Protein AF-A0A6G3S3R6-F1 (afdb_monomer_lite)

pLDDT: mean 86.14, std 15.9, range [40.59, 98.31]

Structure (mmCIF, N/CA/C/O backbone):
data_AF-A0A6G3S3R6-F1
#
_entry.id   AF-A0A6G3S3R6-F1
#
loop_
_atom_site.group_PDB
_atom_site.id
_atom_site.type_symbol
_atom_site.label_atom_id
_atom_site.label_alt_id
_atom_site.label_comp_id
_atom_site.label_asym_id
_atom_site.label_entity_id
_atom_site.label_seq_id
_atom_site.pdbx_PDB_ins_code
_atom_site.Cartn_x
_atom_site.Cartn_y
_atom_site.Cartn_z
_atom_site.occupancy
_atom_site.B_iso_or_equiv
_atom_site.auth_seq_id
_atom_site.auth_comp_id
_atom_site.auth_asym_id
_atom_site.auth_atom_id
_atom_site.pdbx_PDB_model_num
ATOM 1 N N . ALA A 1 1 ? 3.007 -18.618 12.772 1.00 63.03 1 ALA A N 1
ATOM 2 C CA . ALA A 1 1 ? 2.165 -18.683 11.562 1.00 63.03 1 ALA A CA 1
ATOM 3 C C . ALA A 1 1 ? 1.789 -17.262 11.176 1.00 63.03 1 ALA A C 1
ATOM 5 O O . ALA A 1 1 ? 1.554 -16.465 12.079 1.00 63.03 1 ALA A O 1
ATOM 6 N N . VAL A 1 2 ? 1.803 -16.934 9.884 1.00 76.12 2 VAL A N 1
ATOM 7 C CA . VAL A 1 2 ? 1.359 -15.617 9.402 1.00 76.12 2 VAL A CA 1
ATOM 8 C C . VAL A 1 2 ? -0.157 -15.531 9.585 1.00 76.12 2 VAL A C 1
ATOM 10 O O . VAL A 1 2 ? -0.853 -16.511 9.320 1.00 76.12 2 VAL A O 1
ATOM 13 N N . ALA A 1 3 ? -0.6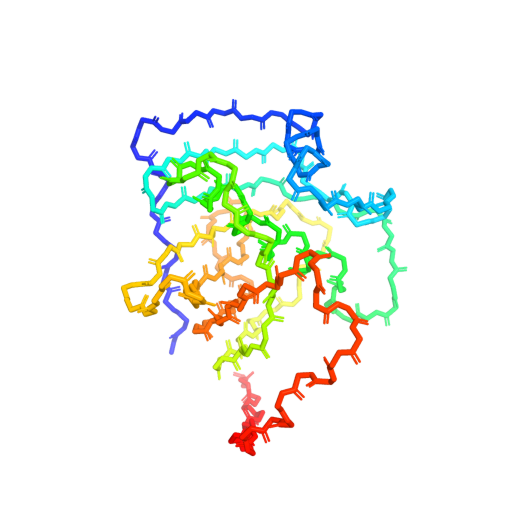59 -14.409 10.102 1.00 79.31 3 ALA A N 1
ATOM 14 C CA . ALA A 1 3 ? -2.097 -14.212 10.243 1.00 79.31 3 ALA A CA 1
ATOM 15 C C . ALA A 1 3 ? -2.775 -14.208 8.862 1.00 79.31 3 ALA A C 1
ATOM 17 O O . ALA A 1 3 ? -2.185 -13.768 7.875 1.00 79.31 3 ALA A O 1
ATOM 18 N N . ALA A 1 4 ? -4.014 -14.696 8.794 1.00 81.69 4 ALA A N 1
ATOM 19 C CA . ALA A 1 4 ? -4.802 -14.601 7.573 1.00 81.69 4 ALA A CA 1
ATOM 20 C C . ALA A 1 4 ? -5.154 -13.128 7.285 1.00 81.69 4 ALA A C 1
ATOM 22 O O . ALA A 1 4 ? -5.441 -12.379 8.228 1.00 81.69 4 ALA A O 1
ATOM 23 N N . PRO A 1 5 ? -5.171 -12.707 6.010 1.00 81.06 5 PRO A N 1
ATOM 24 C CA . PRO A 1 5 ? -5.621 -11.374 5.641 1.00 81.06 5 PRO A CA 1
ATOM 25 C C . PRO A 1 5 ? -7.102 -11.224 6.017 1.00 81.06 5 PRO A C 1
ATOM 27 O O . PRO A 1 5 ? -7.878 -12.176 5.871 1.00 81.06 5 PRO A O 1
ATOM 30 N N . PRO A 1 6 ? -7.549 -10.046 6.474 1.00 78.50 6 PRO A N 1
ATOM 31 C CA . PRO A 1 6 ? -8.972 -9.831 6.668 1.00 78.50 6 PRO A CA 1
ATOM 32 C C . PRO A 1 6 ? -9.706 -9.836 5.325 1.00 78.50 6 PRO A C 1
ATOM 34 O O . PRO A 1 6 ? -9.152 -9.494 4.272 1.00 78.50 6 PRO A O 1
ATOM 37 N N . ALA A 1 7 ? -10.989 -10.194 5.386 1.00 76.38 7 ALA A N 1
ATOM 38 C CA . ALA A 1 7 ? -11.885 -10.127 4.242 1.00 76.38 7 ALA A CA 1
ATOM 39 C C . ALA A 1 7 ? -11.933 -8.709 3.646 1.00 76.38 7 ALA A C 1
ATOM 41 O O . ALA A 1 7 ? -11.658 -7.715 4.323 1.00 76.38 7 ALA A O 1
ATOM 42 N N . ALA A 1 8 ? -12.312 -8.620 2.368 1.00 68.88 8 ALA A N 1
ATOM 43 C CA . ALA A 1 8 ? -12.529 -7.333 1.717 1.00 68.88 8 ALA A CA 1
ATOM 44 C C . ALA A 1 8 ? -13.548 -6.488 2.517 1.00 68.88 8 ALA A C 1
ATOM 46 O O . ALA A 1 8 ? -14.533 -7.039 3.021 1.00 68.88 8 ALA A O 1
ATOM 47 N N . PRO A 1 9 ? -13.333 -5.167 2.649 1.00 71.19 9 PRO A N 1
ATOM 48 C CA . PRO A 1 9 ? -14.187 -4.336 3.485 1.00 71.19 9 PRO A CA 1
ATOM 49 C C . PRO A 1 9 ? -15.623 -4.278 2.944 1.00 71.19 9 PRO A C 1
ATOM 51 O O . PRO A 1 9 ? -15.853 -4.081 1.749 1.00 71.19 9 PRO A O 1
ATOM 54 N N . ALA A 1 10 ? -16.610 -4.416 3.832 1.00 74.56 10 ALA A N 1
ATOM 55 C CA . ALA A 1 10 ? -18.014 -4.252 3.467 1.00 74.56 10 ALA A CA 1
ATOM 56 C C . ALA A 1 10 ? -18.284 -2.802 3.021 1.00 74.56 10 ALA A C 1
ATOM 58 O O . ALA A 1 10 ? -17.862 -1.854 3.680 1.00 74.56 10 ALA A O 1
ATOM 59 N N . GLY A 1 11 ? -18.986 -2.624 1.897 1.00 78.19 11 GLY A N 1
ATOM 60 C CA . GLY A 1 11 ? -19.297 -1.294 1.354 1.00 78.19 11 GLY A CA 1
ATOM 61 C C . GLY A 1 11 ? -18.106 -0.560 0.725 1.00 78.19 11 GLY A C 1
ATOM 62 O O . GLY A 1 11 ? -18.170 0.657 0.554 1.00 78.19 11 GLY A O 1
ATOM 63 N N . ALA A 1 12 ? -17.026 -1.272 0.387 1.00 86.75 12 ALA A N 1
ATOM 64 C CA . ALA A 1 12 ? -15.844 -0.677 -0.221 1.00 86.75 12 ALA A CA 1
ATOM 65 C C . ALA A 1 12 ? -16.145 0.017 -1.560 1.00 86.75 12 ALA A C 1
ATOM 67 O O . ALA A 1 12 ? -16.859 -0.509 -2.417 1.00 86.75 12 ALA A O 1
ATOM 68 N N . ARG A 1 13 ? -15.538 1.187 -1.767 1.00 91.94 13 ARG A N 1
ATOM 69 C CA . ARG A 1 13 ? -15.551 1.897 -3.047 1.00 91.94 13 ARG A CA 1
ATOM 70 C C . ARG A 1 13 ? -14.349 1.479 -3.877 1.00 91.94 13 ARG A C 1
ATOM 72 O O . ARG A 1 13 ? -13.209 1.565 -3.422 1.00 91.94 13 ARG A O 1
ATOM 79 N N . ARG A 1 14 ? -14.602 1.052 -5.114 1.00 95.44 14 ARG A N 1
ATOM 80 C CA . ARG A 1 14 ? -13.548 0.726 -6.074 1.00 95.44 14 ARG A CA 1
ATOM 81 C C . ARG A 1 14 ? -13.004 2.003 -6.712 1.00 95.44 14 ARG A C 1
ATOM 83 O O . ARG A 1 14 ? -13.770 2.799 -7.241 1.00 95.44 14 ARG A O 1
ATOM 90 N N . GLN A 1 15 ? -11.686 2.153 -6.674 1.00 96.75 15 GLN A N 1
ATOM 91 C CA . GLN A 1 15 ? -10.922 3.207 -7.329 1.00 96.75 15 GLN A CA 1
ATOM 92 C C . GLN A 1 15 ? -9.958 2.577 -8.335 1.00 96.75 15 GLN A C 1
ATOM 94 O O . GLN A 1 15 ? -9.252 1.611 -8.029 1.00 96.75 15 GLN A O 1
ATOM 99 N N . HIS A 1 16 ? -9.906 3.117 -9.544 1.00 98.06 16 HIS A N 1
ATOM 100 C CA . HIS A 1 16 ? -8.977 2.677 -10.578 1.00 98.06 16 HIS A CA 1
ATOM 101 C C . HIS A 1 16 ? -7.625 3.383 -10.451 1.00 98.06 16 HIS A C 1
ATOM 103 O O . HIS A 1 16 ? -7.521 4.472 -9.891 1.00 98.06 16 HIS A O 1
ATOM 109 N N . ARG A 1 17 ? -6.577 2.788 -11.036 1.00 98.00 17 ARG A N 1
ATOM 110 C CA . ARG A 1 17 ? -5.195 3.306 -11.074 1.00 98.00 17 ARG A CA 1
ATOM 111 C C . ARG A 1 17 ? -5.091 4.831 -11.169 1.00 98.00 17 ARG A C 1
ATOM 113 O O . ARG A 1 17 ? -4.367 5.446 -10.394 1.00 98.00 17 ARG A O 1
ATOM 120 N N . ARG A 1 18 ? -5.783 5.442 -12.135 1.00 97.75 18 ARG A N 1
ATOM 121 C CA . ARG A 1 18 ? -5.723 6.895 -12.348 1.00 97.75 18 ARG A CA 1
ATOM 122 C C . ARG A 1 18 ? -6.222 7.666 -11.124 1.00 97.75 18 ARG A C 1
ATOM 124 O O . ARG A 1 18 ? -5.546 8.584 -10.685 1.00 97.75 18 ARG A O 1
ATOM 131 N N . GLU A 1 19 ? -7.359 7.269 -10.567 1.00 97.56 19 GLU A N 1
ATOM 132 C CA . GLU A 1 19 ? -7.987 7.918 -9.411 1.00 97.56 19 GLU A CA 1
ATOM 133 C C . GLU A 1 19 ? -7.124 7.780 -8.154 1.00 97.56 19 GLU A C 1
ATOM 135 O O . GLU A 1 19 ? -6.950 8.753 -7.417 1.00 97.56 19 GLU A O 1
ATOM 140 N N . VAL A 1 20 ? -6.519 6.602 -7.963 1.00 98.00 20 VAL A N 1
ATOM 141 C CA . VAL A 1 20 ? -5.569 6.328 -6.875 1.00 98.00 20 VAL A CA 1
ATOM 142 C C . VAL A 1 20 ? -4.375 7.284 -6.955 1.00 98.00 20 VAL A C 1
ATOM 144 O O . VAL A 1 20 ? -4.116 8.033 -6.015 1.00 98.00 20 VAL A O 1
ATOM 147 N N . TYR A 1 21 ? -3.679 7.330 -8.096 1.00 97.75 21 TYR A N 1
ATOM 148 C CA . TYR A 1 21 ? -2.478 8.161 -8.227 1.00 97.75 21 TYR A CA 1
ATOM 149 C C . TYR A 1 21 ? -2.777 9.664 -8.318 1.00 97.75 21 TYR A C 1
ATOM 151 O O . TYR A 1 21 ? -1.974 10.471 -7.853 1.00 97.75 21 TYR A O 1
ATOM 159 N N . ASP A 1 22 ? -3.941 10.065 -8.837 1.00 96.12 22 ASP A N 1
ATOM 160 C CA . ASP A 1 22 ? -4.399 11.455 -8.754 1.00 96.12 22 ASP A CA 1
ATOM 161 C C . ASP A 1 22 ? -4.687 11.863 -7.299 1.00 96.12 22 ASP A C 1
ATOM 163 O O . ASP A 1 22 ? -4.391 12.994 -6.910 1.00 96.12 22 ASP A O 1
ATOM 167 N N . THR A 1 23 ? -5.221 10.952 -6.477 1.00 94.44 23 THR A N 1
ATOM 168 C CA . THR A 1 23 ? -5.405 11.171 -5.033 1.00 94.44 23 THR A CA 1
ATOM 169 C C . THR A 1 23 ? -4.065 11.314 -4.322 1.00 94.44 23 THR A C 1
ATOM 171 O O . THR A 1 23 ? -3.868 12.292 -3.606 1.00 94.44 23 THR A O 1
ATOM 174 N N . PHE A 1 24 ? -3.116 10.413 -4.581 1.00 95.38 24 PHE A N 1
ATOM 175 C CA . PHE A 1 24 ? -1.764 10.477 -4.015 1.00 95.38 24 PHE A CA 1
ATOM 176 C C . PHE A 1 24 ? -1.084 11.807 -4.335 1.00 95.38 24 PHE A C 1
ATOM 178 O O . PHE A 1 24 ? -0.624 12.499 -3.427 1.00 95.38 24 PHE A O 1
ATOM 185 N N . ARG A 1 25 ? -1.132 12.235 -5.601 1.00 94.31 25 ARG A N 1
ATOM 186 C CA . ARG A 1 25 ? -0.548 13.508 -6.031 1.00 94.31 25 ARG A CA 1
ATOM 187 C C . ARG A 1 25 ? -1.188 14.713 -5.340 1.00 94.31 25 ARG A C 1
ATOM 189 O O . ARG A 1 25 ? -0.468 15.616 -4.925 1.00 94.31 25 ARG A O 1
ATOM 196 N N . ARG A 1 26 ? -2.520 14.733 -5.172 1.00 91.94 26 ARG A N 1
ATOM 197 C CA . ARG A 1 26 ? -3.220 15.802 -4.423 1.00 91.94 26 ARG A CA 1
ATOM 198 C C . ARG A 1 26 ? -2.808 15.864 -2.952 1.00 91.94 26 ARG A C 1
ATOM 200 O O . ARG A 1 26 ? -2.840 16.942 -2.372 1.00 91.94 26 ARG A O 1
ATOM 207 N N . LEU A 1 27 ? -2.428 14.729 -2.372 1.00 91.06 27 LEU A N 1
ATOM 208 C CA . LEU A 1 27 ? -1.958 14.619 -0.992 1.00 91.06 27 LEU A CA 1
ATOM 209 C C . LEU A 1 27 ? -0.444 14.855 -0.849 1.00 91.06 27 LEU A C 1
ATOM 211 O O . LEU A 1 27 ? 0.061 14.792 0.263 1.00 91.06 27 LEU A O 1
ATOM 215 N N . GLY A 1 28 ? 0.278 15.147 -1.938 1.00 91.69 28 GLY A N 1
ATOM 216 C CA . GLY A 1 28 ? 1.716 15.443 -1.912 1.00 91.69 28 GLY A CA 1
ATOM 217 C C . GLY A 1 28 ? 2.636 14.254 -2.207 1.00 91.69 28 GLY A C 1
ATOM 218 O O . GLY A 1 28 ? 3.849 14.388 -2.081 1.00 91.69 28 GLY A O 1
ATOM 219 N N . TYR A 1 29 ? 2.089 13.113 -2.632 1.00 93.94 29 TYR A N 1
ATOM 220 C CA . TYR A 1 29 ? 2.857 11.934 -3.034 1.00 93.94 29 TYR A CA 1
ATOM 221 C C . TYR A 1 29 ? 2.978 11.858 -4.561 1.00 93.94 29 TYR A C 1
ATOM 223 O O . TYR A 1 29 ? 2.029 11.471 -5.250 1.00 93.94 29 TYR A O 1
ATOM 231 N N . ASP A 1 30 ? 4.146 12.205 -5.104 1.00 94.38 30 ASP A N 1
ATOM 232 C CA . ASP A 1 30 ? 4.417 12.136 -6.546 1.00 94.38 30 ASP A CA 1
ATOM 233 C C . ASP A 1 30 ? 5.288 10.923 -6.902 1.00 94.38 30 ASP A C 1
ATOM 235 O O . ASP A 1 30 ? 6.512 10.996 -7.009 1.00 94.38 30 ASP A O 1
ATOM 239 N N . TYR A 1 31 ? 4.644 9.765 -7.050 1.00 95.19 31 TYR A N 1
ATOM 240 C CA . TYR A 1 31 ? 5.323 8.526 -7.429 1.00 95.19 31 TYR A CA 1
ATOM 241 C C . TYR A 1 31 ? 5.711 8.526 -8.909 1.00 95.19 31 TYR A C 1
ATOM 243 O O . TYR A 1 31 ? 4.885 8.833 -9.767 1.00 95.19 31 TYR A O 1
ATOM 251 N N . GLY A 1 32 ? 6.929 8.091 -9.239 1.00 94.38 32 GLY A N 1
ATOM 252 C CA . GLY A 1 32 ? 7.358 7.847 -10.622 1.00 94.38 32 GLY A CA 1
ATOM 253 C C . GLY A 1 32 ? 6.716 6.596 -11.235 1.00 94.38 32 GLY A C 1
ATOM 254 O O . GLY A 1 32 ? 6.241 5.720 -10.515 1.00 94.38 32 GLY A O 1
ATOM 255 N N . ALA A 1 33 ? 6.715 6.491 -12.570 1.00 93.75 33 ALA A N 1
ATOM 256 C CA . ALA A 1 33 ? 6.037 5.410 -13.298 1.00 93.75 33 ALA A CA 1
ATOM 257 C C . ALA A 1 33 ? 6.333 3.982 -12.782 1.00 93.75 33 ALA A C 1
ATOM 259 O O . ALA A 1 33 ? 5.370 3.225 -12.645 1.00 93.75 33 ALA A O 1
ATOM 260 N N . PRO A 1 34 ? 7.578 3.613 -12.415 1.00 94.56 34 PRO A N 1
ATOM 261 C CA . PRO A 1 34 ? 7.854 2.258 -11.940 1.00 94.56 34 PRO A CA 1
ATOM 262 C C . PRO A 1 34 ? 7.297 1.912 -10.558 1.00 94.56 34 PRO A C 1
ATOM 264 O O . PRO A 1 34 ? 7.102 0.741 -10.250 1.00 94.56 34 PRO A O 1
ATOM 267 N N . LEU A 1 35 ? 7.018 2.923 -9.732 1.00 95.44 35 LEU A N 1
ATOM 268 C CA . LEU A 1 35 ? 6.410 2.751 -8.409 1.00 95.44 35 LEU A CA 1
ATOM 269 C C . LEU A 1 35 ? 4.883 2.835 -8.468 1.00 95.44 35 LEU A C 1
ATOM 271 O O . LEU A 1 35 ? 4.202 2.652 -7.460 1.00 95.44 35 LEU A O 1
ATOM 275 N N . ARG A 1 36 ? 4.316 3.093 -9.652 1.00 96.81 36 ARG A N 1
ATOM 276 C CA . ARG A 1 36 ? 2.870 3.118 -9.850 1.00 96.81 36 ARG A CA 1
ATOM 277 C C . ARG A 1 36 ? 2.355 1.693 -10.078 1.00 96.81 36 ARG A C 1
ATOM 279 O O . ARG A 1 36 ? 1.931 1.379 -11.181 1.00 96.81 36 ARG A O 1
ATOM 286 N N . GLY A 1 37 ? 2.431 0.795 -9.099 1.00 97.00 37 GLY A N 1
ATOM 287 C CA . GLY A 1 37 ? 2.013 -0.608 -9.258 1.00 97.00 37 GLY A CA 1
ATOM 288 C C . GLY A 1 37 ? 0.508 -0.877 -9.080 1.00 97.00 37 GLY A C 1
ATOM 289 O O . GLY A 1 37 ? 0.015 -1.902 -9.552 1.00 97.00 37 GLY A O 1
ATOM 290 N N . VAL A 1 38 ? -0.254 0.032 -8.455 1.00 98.31 38 VAL A N 1
ATOM 291 C CA . VAL A 1 38 ? -1.679 -0.182 -8.156 1.00 98.31 38 VAL A CA 1
ATOM 292 C C . VAL A 1 38 ? -2.475 -0.172 -9.460 1.00 98.31 38 VAL A C 1
ATOM 294 O O . VAL A 1 38 ? -2.403 0.775 -10.255 1.00 98.31 38 VAL A O 1
ATOM 297 N N . ARG A 1 39 ? -3.247 -1.232 -9.703 1.00 98.12 39 ARG A N 1
ATOM 298 C CA . ARG A 1 39 ? -4.137 -1.338 -10.871 1.00 98.12 39 ARG A CA 1
ATOM 299 C C . ARG A 1 39 ? -5.562 -0.930 -10.515 1.00 98.12 39 ARG A C 1
ATOM 301 O O . ARG A 1 39 ? -6.191 -0.177 -11.262 1.00 98.12 39 ARG A O 1
ATOM 308 N N . TRP A 1 40 ? -6.029 -1.347 -9.347 1.00 98.06 40 TRP A N 1
ATOM 309 C CA . TRP A 1 40 ? -7.246 -0.858 -8.704 1.00 98.06 40 TRP A CA 1
ATOM 310 C C . TRP A 1 40 ? -7.176 -1.122 -7.198 1.00 98.06 40 TRP A C 1
ATOM 312 O O . TRP A 1 40 ? -6.427 -1.997 -6.765 1.00 98.06 40 TRP A O 1
ATOM 322 N N . ALA A 1 41 ? -7.973 -0.391 -6.423 1.00 97.75 41 ALA A N 1
ATOM 323 C CA . ALA A 1 41 ? -8.130 -0.575 -4.984 1.00 97.75 41 ALA A CA 1
ATOM 324 C C . ALA A 1 41 ? -9.612 -0.521 -4.582 1.00 97.75 41 ALA A C 1
ATOM 326 O O . ALA A 1 41 ? -10.365 0.305 -5.084 1.00 97.75 41 ALA A O 1
ATOM 327 N N . GLU A 1 42 ? -10.027 -1.395 -3.678 1.00 96.81 42 GLU A N 1
ATOM 328 C CA . GLU A 1 42 ? -11.301 -1.375 -2.965 1.00 96.81 42 GLU A CA 1
ATOM 329 C C . GLU A 1 42 ? -11.041 -0.785 -1.582 1.00 96.81 42 GLU A C 1
ATOM 331 O O . GLU A 1 42 ? -10.363 -1.398 -0.757 1.00 96.81 42 GLU A O 1
ATOM 336 N N . VAL A 1 43 ? -11.537 0.429 -1.355 1.00 95.12 43 VAL A N 1
ATOM 337 C CA . VAL A 1 43 ? -11.290 1.213 -0.141 1.00 95.12 43 VAL A CA 1
ATOM 338 C C . VAL A 1 43 ? -12.546 1.220 0.712 1.00 95.12 43 VAL A C 1
ATOM 340 O O . VAL A 1 43 ? -13.606 1.633 0.240 1.00 95.12 43 VAL A O 1
ATOM 343 N N . GLY A 1 44 ? -12.438 0.779 1.961 1.00 92.25 44 GLY A N 1
ATOM 344 C CA . GLY A 1 44 ? -13.521 0.875 2.932 1.00 92.25 44 GLY A CA 1
ATOM 345 C C . GLY A 1 44 ? -13.016 1.271 4.318 1.00 92.25 44 GLY A C 1
ATOM 346 O O . GLY A 1 44 ? -11.827 1.544 4.494 1.00 92.25 44 GLY A O 1
ATOM 347 N N . PRO A 1 45 ? -13.908 1.315 5.319 1.00 89.81 45 PRO A N 1
ATOM 348 C CA . PRO A 1 45 ? -13.536 1.716 6.669 1.00 89.81 45 PRO A CA 1
ATOM 349 C C . PRO A 1 45 ? -12.467 0.785 7.256 1.00 89.81 45 PRO A C 1
ATOM 351 O O . PRO A 1 45 ? -12.697 -0.413 7.411 1.00 89.81 45 PRO A O 1
ATOM 354 N N . GLY A 1 46 ? -11.292 1.336 7.568 1.00 91.00 46 GLY A N 1
ATOM 355 C CA . GLY A 1 46 ? -10.200 0.629 8.247 1.00 91.00 46 GLY A CA 1
ATOM 356 C C . GLY A 1 46 ? -9.443 -0.418 7.418 1.00 91.00 46 GLY A C 1
ATOM 357 O O . GLY A 1 46 ? -8.477 -0.985 7.929 1.00 91.00 46 GLY A O 1
ATOM 358 N N . ALA A 1 47 ? -9.829 -0.674 6.163 1.00 94.56 47 ALA A N 1
ATOM 359 C CA . ALA A 1 47 ? -9.130 -1.621 5.295 1.00 94.56 47 ALA A CA 1
ATOM 360 C C . ALA A 1 47 ? -9.163 -1.234 3.805 1.00 94.56 47 ALA A C 1
ATOM 362 O O . ALA A 1 47 ? -10.102 -0.604 3.313 1.00 94.56 47 ALA A O 1
ATOM 363 N N . VAL A 1 48 ? -8.129 -1.652 3.074 1.00 96.38 48 VAL A N 1
ATOM 364 C CA . VAL A 1 48 ? -8.022 -1.543 1.614 1.00 96.38 48 VAL A CA 1
ATOM 365 C C . VAL A 1 48 ? -7.569 -2.876 1.049 1.00 96.38 48 VAL A C 1
ATOM 367 O O . VAL A 1 48 ? -6.624 -3.473 1.558 1.00 96.38 48 VAL A O 1
ATOM 370 N N . ARG A 1 49 ? -8.187 -3.305 -0.050 1.00 97.06 49 ARG A N 1
ATOM 371 C CA . ARG A 1 49 ? -7.690 -4.407 -0.879 1.00 97.06 49 ARG A CA 1
ATOM 372 C C . ARG A 1 49 ? -7.339 -3.882 -2.260 1.00 97.06 49 ARG A C 1
ATOM 374 O O . ARG A 1 49 ? -8.164 -3.227 -2.884 1.00 97.06 49 ARG A O 1
ATOM 381 N N . ALA A 1 50 ? -6.157 -4.184 -2.774 1.00 97.81 50 ALA A N 1
ATOM 382 C CA . ALA A 1 50 ? -5.750 -3.741 -4.102 1.00 97.81 50 ALA A CA 1
ATOM 383 C C . ALA A 1 50 ? -5.163 -4.872 -4.932 1.00 97.81 50 ALA A C 1
ATOM 385 O O . ALA A 1 50 ? -4.536 -5.780 -4.395 1.00 97.81 50 ALA A O 1
ATOM 386 N N . PHE A 1 51 ? -5.335 -4.771 -6.247 1.00 98.12 51 PHE A N 1
ATOM 387 C CA . PHE A 1 51 ? -4.589 -5.573 -7.207 1.00 98.12 51 PHE A CA 1
ATOM 388 C C . PHE A 1 51 ? -3.341 -4.810 -7.643 1.00 98.12 51 PHE A C 1
ATOM 390 O O . PHE A 1 51 ? -3.426 -3.651 -8.078 1.00 98.12 51 PHE A O 1
ATOM 397 N N . LEU A 1 52 ? -2.190 -5.466 -7.515 1.00 98.00 52 LEU A N 1
ATOM 398 C CA . LEU A 1 52 ? -0.878 -4.894 -7.763 1.00 98.00 52 LEU A CA 1
ATOM 399 C C . LEU A 1 52 ? -0.226 -5.574 -8.966 1.00 98.00 52 LEU A C 1
ATOM 401 O O . LEU A 1 52 ? -0.277 -6.791 -9.114 1.00 98.00 52 LEU A O 1
ATOM 405 N N . HIS A 1 53 ? 0.424 -4.780 -9.811 1.00 95.50 53 HIS A N 1
ATOM 406 C CA . HIS A 1 53 ? 1.281 -5.298 -10.870 1.00 95.50 53 HIS A CA 1
ATOM 407 C C . HIS A 1 53 ? 2.393 -4.299 -11.172 1.00 95.50 53 HIS A C 1
ATOM 409 O O . HIS A 1 53 ? 2.113 -3.153 -11.550 1.00 95.50 53 HIS A O 1
ATOM 415 N N . VAL A 1 54 ? 3.637 -4.745 -11.017 1.00 92.38 54 VAL A N 1
ATOM 416 C CA . VAL A 1 54 ? 4.852 -3.968 -11.274 1.00 92.38 54 VAL A CA 1
ATOM 417 C C . VAL A 1 54 ? 5.629 -4.611 -12.415 1.00 92.38 54 VAL A C 1
ATOM 419 O O . VAL A 1 54 ? 5.877 -5.808 -12.397 1.00 92.38 54 VAL A O 1
ATOM 422 N N . ASP A 1 55 ? 5.999 -3.801 -13.403 1.00 88.00 55 ASP A N 1
ATOM 423 C CA . ASP A 1 55 ? 6.652 -4.275 -14.630 1.00 88.00 55 ASP A CA 1
ATOM 424 C C . ASP A 1 55 ? 8.189 -4.261 -14.521 1.00 88.00 55 ASP A C 1
ATOM 426 O O . ASP A 1 55 ? 8.888 -4.928 -15.279 1.00 88.00 55 ASP A O 1
ATOM 430 N N . GLN A 1 56 ? 8.737 -3.466 -13.594 1.00 87.75 56 GLN A N 1
ATOM 431 C CA . GLN A 1 56 ? 10.181 -3.328 -13.433 1.00 87.75 56 GLN A CA 1
ATOM 432 C C . GLN A 1 56 ? 10.740 -4.450 -12.555 1.00 87.75 56 GLN A C 1
ATOM 434 O O . GLN A 1 56 ? 10.411 -4.538 -11.369 1.00 87.75 56 GLN A O 1
ATOM 439 N N . ASP A 1 57 ? 11.653 -5.234 -13.127 1.00 88.81 57 ASP A N 1
ATOM 440 C CA . ASP A 1 57 ? 12.558 -6.089 -12.367 1.00 88.81 57 ASP A CA 1
ATOM 441 C C . ASP A 1 57 ? 13.695 -5.242 -11.774 1.00 88.81 57 ASP A C 1
ATOM 443 O O . ASP A 1 57 ? 14.355 -4.461 -12.465 1.00 88.81 57 ASP A O 1
ATOM 447 N N . TRP A 1 58 ? 13.894 -5.381 -10.468 1.00 87.44 58 TRP A N 1
ATOM 448 C CA . TRP A 1 58 ? 14.924 -4.678 -9.704 1.00 87.44 58 TRP A CA 1
ATOM 449 C C . TRP A 1 58 ? 16.105 -5.590 -9.335 1.00 87.44 58 TRP A C 1
ATOM 451 O O . TRP A 1 58 ? 17.020 -5.134 -8.655 1.00 87.44 58 TRP A O 1
ATOM 461 N N . GLY A 1 59 ? 16.097 -6.860 -9.758 1.00 90.00 59 GLY A N 1
ATOM 462 C CA . GLY A 1 59 ? 17.158 -7.831 -9.477 1.00 90.00 59 GLY A CA 1
ATOM 463 C C . GLY A 1 59 ? 17.131 -8.406 -8.057 1.00 90.00 59 GLY A C 1
ATOM 464 O O . GLY A 1 59 ? 18.124 -8.971 -7.603 1.00 90.00 59 GLY A O 1
ATOM 465 N N . TYR A 1 60 ? 16.010 -8.264 -7.345 1.00 88.38 6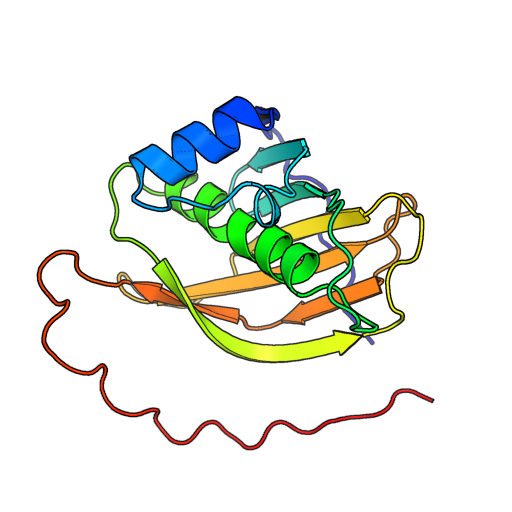0 TYR A N 1
ATOM 466 C CA . TYR A 1 60 ? 15.814 -8.796 -5.996 1.00 88.38 60 TYR A CA 1
ATOM 467 C C . TYR A 1 60 ? 14.741 -9.880 -6.005 1.00 88.38 60 TYR A C 1
ATOM 469 O O . TYR A 1 60 ? 13.734 -9.746 -6.694 1.00 88.38 60 TYR A O 1
ATOM 477 N N . GLY A 1 61 ? 14.913 -10.912 -5.170 1.00 86.62 61 GLY A N 1
ATOM 478 C CA . GLY A 1 61 ? 13.911 -11.975 -5.024 1.00 86.62 61 GLY A CA 1
ATOM 479 C C . GLY A 1 61 ? 12.533 -11.451 -4.608 1.00 86.62 61 GLY A C 1
ATOM 480 O O . GLY A 1 61 ? 11.523 -12.039 -4.965 1.00 86.62 61 GLY A O 1
ATOM 481 N N . LEU A 1 62 ? 12.478 -10.316 -3.907 1.00 90.56 62 LEU A N 1
ATOM 482 C CA . LEU A 1 62 ? 11.246 -9.608 -3.581 1.00 90.56 62 LEU A CA 1
ATOM 483 C C . LEU A 1 62 ? 11.327 -8.181 -4.128 1.00 90.56 62 LEU A C 1
ATOM 485 O O . LEU A 1 62 ? 12.196 -7.411 -3.723 1.00 90.56 62 LEU A O 1
ATOM 489 N N . SER A 1 63 ? 10.431 -7.838 -5.057 1.00 92.94 63 SER A N 1
ATOM 490 C CA . SER A 1 63 ? 10.441 -6.539 -5.737 1.00 92.94 63 SER A CA 1
ATOM 491 C C . SER A 1 63 ? 10.213 -5.382 -4.749 1.00 92.94 63 SER A C 1
ATOM 493 O O . SER A 1 63 ? 9.141 -5.312 -4.134 1.00 92.94 63 SER A O 1
ATOM 495 N N . PRO A 1 64 ? 11.156 -4.423 -4.628 1.00 94.06 64 PRO A N 1
ATOM 496 C CA . PRO A 1 64 ? 10.969 -3.239 -3.791 1.00 94.06 64 PRO A CA 1
ATOM 497 C C . PRO A 1 64 ? 9.771 -2.396 -4.237 1.00 94.06 64 PRO A C 1
ATOM 499 O O . PRO A 1 64 ? 9.040 -1.874 -3.401 1.00 94.06 64 PRO A O 1
ATOM 502 N N . ALA A 1 65 ? 9.528 -2.310 -5.550 1.00 95.19 65 ALA A N 1
ATOM 503 C CA . ALA A 1 65 ? 8.379 -1.594 -6.095 1.00 95.19 65 ALA A CA 1
ATOM 504 C C . ALA A 1 65 ? 7.053 -2.266 -5.722 1.00 95.19 65 ALA A C 1
ATOM 506 O O . ALA A 1 65 ? 6.076 -1.568 -5.470 1.00 95.19 65 ALA A O 1
ATOM 507 N N . LEU A 1 66 ? 7.006 -3.601 -5.658 1.00 96.00 66 LEU A N 1
ATOM 508 C CA . LEU A 1 66 ? 5.807 -4.314 -5.217 1.00 96.00 66 LEU A CA 1
ATOM 509 C C . LEU A 1 66 ? 5.525 -4.048 -3.733 1.00 96.00 66 LEU A C 1
ATOM 511 O O . LEU A 1 66 ? 4.391 -3.730 -3.380 1.00 96.00 66 LEU A O 1
ATOM 515 N N . LEU A 1 67 ? 6.558 -4.127 -2.887 1.00 96.50 67 LEU A N 1
ATOM 516 C CA . LEU A 1 67 ? 6.450 -3.841 -1.455 1.00 96.50 67 LEU A CA 1
ATOM 517 C C . LEU A 1 67 ? 5.987 -2.409 -1.186 1.00 96.50 67 LEU A C 1
ATOM 519 O O . LEU A 1 67 ? 5.020 -2.204 -0.451 1.00 96.50 67 LEU A O 1
ATOM 523 N N . ASP A 1 68 ? 6.637 -1.427 -1.814 1.00 96.81 68 ASP A N 1
ATOM 524 C CA . ASP A 1 68 ? 6.241 -0.023 -1.699 1.00 96.81 68 ASP A CA 1
ATOM 525 C C . ASP A 1 68 ? 4.810 0.186 -2.199 1.00 96.81 68 ASP A C 1
ATOM 527 O O . ASP A 1 68 ? 4.008 0.831 -1.531 1.00 96.81 68 ASP A O 1
ATOM 531 N N . CYS A 1 69 ? 4.435 -0.448 -3.310 1.00 97.00 69 CYS A N 1
ATOM 532 C CA . CYS A 1 69 ? 3.083 -0.366 -3.844 1.00 97.00 69 CYS A CA 1
ATOM 533 C C . CYS A 1 69 ? 2.007 -0.902 -2.883 1.00 97.00 69 CYS A C 1
ATOM 535 O O . CYS A 1 69 ? 0.891 -0.381 -2.872 1.00 97.00 69 CYS A O 1
ATOM 537 N N . GLY A 1 70 ? 2.310 -1.918 -2.072 1.00 97.62 70 GLY A N 1
ATOM 538 C CA . GLY A 1 70 ? 1.413 -2.337 -0.993 1.00 97.62 70 GLY A CA 1
ATOM 539 C C . GLY A 1 70 ? 1.379 -1.324 0.152 1.00 97.62 70 GLY A C 1
ATOM 540 O O . GLY A 1 70 ? 0.299 -0.961 0.616 1.00 97.62 70 GLY A O 1
ATOM 541 N N . MET A 1 71 ? 2.535 -0.783 0.554 1.00 97.75 71 MET A N 1
ATOM 542 C CA . MET A 1 71 ? 2.612 0.252 1.595 1.00 97.75 71 MET A CA 1
ATOM 543 C C . MET A 1 71 ? 1.878 1.547 1.216 1.00 97.75 71 MET A C 1
ATOM 545 O O . MET A 1 71 ? 1.252 2.174 2.077 1.00 97.75 71 MET A O 1
ATOM 549 N N . GLN A 1 72 ? 1.858 1.905 -0.072 1.00 97.94 72 GLN A N 1
ATOM 550 C CA . GLN A 1 72 ? 1.087 3.023 -0.627 1.00 97.94 72 GLN A CA 1
ATOM 551 C C . GLN A 1 72 ? -0.411 2.955 -0.282 1.00 97.94 72 GLN A C 1
ATOM 553 O O . GLN A 1 72 ? -1.063 3.994 -0.193 1.00 97.94 72 GLN A O 1
ATOM 558 N N . LEU A 1 73 ? -0.981 1.768 -0.044 1.00 97.56 73 LEU A N 1
ATOM 559 C CA . LEU A 1 73 ? -2.401 1.627 0.308 1.00 97.56 73 LEU A CA 1
ATOM 560 C C . LEU A 1 73 ? -2.756 2.296 1.644 1.00 97.56 73 LEU A C 1
ATOM 562 O O . LEU A 1 73 ? -3.897 2.719 1.828 1.00 97.56 73 LEU A O 1
ATOM 566 N N . SER A 1 74 ? -1.778 2.486 2.534 1.00 96.44 74 SER A N 1
ATOM 567 C CA . SER A 1 74 ? -1.972 3.263 3.765 1.00 96.44 74 SER A CA 1
ATOM 568 C C . SER A 1 74 ? -2.335 4.730 3.500 1.00 96.44 74 SER 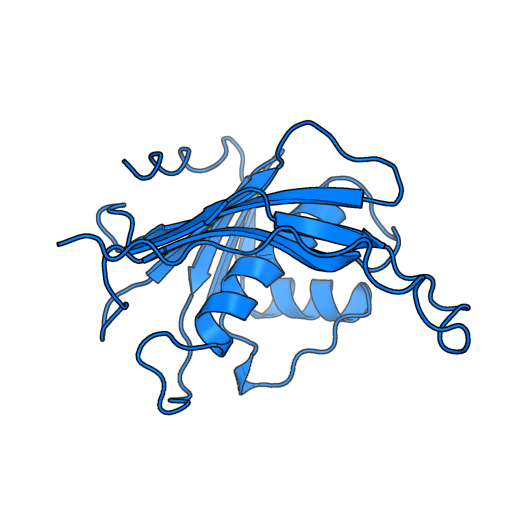A C 1
ATOM 570 O O . SER A 1 74 ? -3.017 5.350 4.315 1.00 96.44 74 SER A O 1
ATOM 572 N N . ILE A 1 75 ? -1.958 5.278 2.339 1.00 96.06 75 ILE A N 1
ATOM 573 C CA . ILE A 1 75 ? -2.329 6.635 1.918 1.00 96.06 75 ILE A CA 1
ATOM 574 C C . ILE A 1 75 ? -3.832 6.703 1.622 1.00 96.06 75 ILE A C 1
ATOM 576 O O . ILE A 1 75 ? -4.484 7.677 1.992 1.00 96.06 75 ILE A O 1
ATOM 580 N N . LEU A 1 76 ? -4.401 5.662 0.997 1.00 95.38 76 LEU A N 1
ATOM 581 C CA . LEU A 1 76 ? -5.844 5.583 0.732 1.00 95.38 76 LEU A CA 1
ATOM 582 C C . LEU A 1 76 ? -6.645 5.512 2.037 1.00 95.38 76 LEU A C 1
ATOM 584 O O . LEU A 1 76 ? -7.650 6.205 2.163 1.00 95.38 76 LEU A O 1
ATOM 588 N N . LEU A 1 77 ? -6.173 4.736 3.018 1.00 92.69 77 LEU A N 1
ATOM 589 C CA . LEU A 1 77 ? -6.791 4.679 4.348 1.00 92.69 77 LEU A CA 1
ATOM 590 C C . LEU A 1 77 ? -6.728 6.020 5.071 1.00 92.69 77 LEU A C 1
ATOM 592 O O . LEU A 1 77 ? -7.733 6.487 5.601 1.00 92.69 77 LEU A O 1
ATOM 596 N N . ALA A 1 78 ? -5.564 6.670 5.052 1.00 89.94 78 ALA A N 1
ATOM 597 C CA . ALA A 1 78 ? -5.415 7.975 5.676 1.00 89.94 78 ALA A CA 1
ATOM 598 C C . ALA A 1 78 ? -6.330 9.035 5.043 1.00 89.94 78 ALA A C 1
ATOM 600 O O . ALA A 1 78 ? -6.898 9.859 5.761 1.00 89.94 78 ALA A O 1
ATOM 601 N N . ALA A 1 79 ? -6.508 8.981 3.721 1.00 89.06 79 ALA A N 1
ATOM 602 C CA . ALA A 1 79 ? -7.388 9.878 2.982 1.00 89.06 79 ALA A CA 1
ATOM 603 C C . ALA A 1 79 ? -8.882 9.638 3.262 1.00 89.06 79 ALA A C 1
ATOM 605 O O . ALA A 1 79 ? -9.643 10.603 3.294 1.00 89.06 79 ALA A O 1
ATOM 606 N N . GLU A 1 80 ? -9.296 8.381 3.462 1.00 86.62 80 GLU A N 1
ATOM 607 C CA . GLU A 1 80 ? -10.683 8.026 3.804 1.00 86.62 80 GLU A CA 1
ATOM 608 C C . GLU A 1 80 ? -11.057 8.506 5.219 1.00 86.62 80 GLU A C 1
ATOM 610 O O . GLU A 1 80 ? -12.192 8.915 5.446 1.00 86.62 80 GLU A O 1
ATOM 615 N N . GLU A 1 81 ? -10.107 8.524 6.160 1.00 81.94 81 GLU A N 1
ATOM 616 C CA . GLU A 1 81 ? -10.349 9.009 7.526 1.00 81.94 81 GLU A CA 1
ATOM 617 C C . GLU A 1 81 ? -10.341 10.540 7.653 1.00 81.94 81 GLU A C 1
ATOM 619 O O . GLU A 1 81 ? -11.120 11.098 8.427 1.00 81.94 81 GLU A O 1
ATOM 624 N N . ALA A 1 82 ? -9.445 11.235 6.944 1.00 77.25 82 ALA A N 1
ATOM 625 C CA . ALA A 1 82 ? -9.316 12.687 7.045 1.00 77.25 82 ALA A CA 1
ATOM 626 C C . ALA A 1 82 ? -8.800 13.323 5.746 1.00 77.25 82 ALA A C 1
ATOM 628 O O . ALA A 1 82 ? -7.616 13.241 5.406 1.00 77.25 82 ALA A O 1
ATOM 629 N N . ALA A 1 83 ? -9.678 14.052 5.055 1.00 74.12 83 ALA A N 1
ATOM 630 C CA . ALA A 1 83 ? -9.296 14.839 3.889 1.00 74.12 83 ALA A CA 1
ATOM 631 C C . ALA A 1 83 ? -8.349 15.991 4.284 1.00 74.12 83 ALA A C 1
ATOM 633 O O . ALA A 1 83 ? -8.666 16.794 5.158 1.00 74.12 83 ALA A O 1
ATOM 634 N N . GLY A 1 84 ? -7.196 16.094 3.612 1.00 72.19 84 GLY A N 1
ATOM 635 C CA . GLY A 1 84 ? -6.249 17.203 3.802 1.00 72.19 84 GLY A CA 1
ATOM 636 C C . GLY A 1 84 ? -5.357 17.110 5.049 1.00 72.19 84 GLY A C 1
ATOM 637 O O . GLY A 1 84 ? -4.827 18.131 5.484 1.00 72.19 84 GLY A O 1
ATOM 638 N N . GLY A 1 85 ? -5.195 15.915 5.629 1.00 75.94 85 GLY A N 1
ATOM 639 C CA . GLY A 1 85 ? -4.237 15.654 6.710 1.00 75.94 85 GLY A CA 1
ATOM 640 C C . GLY A 1 85 ? -2.760 15.734 6.276 1.00 75.94 85 GLY A C 1
ATOM 641 O O . GLY A 1 85 ? -2.468 15.921 5.093 1.00 75.94 85 GLY A O 1
ATOM 642 N N . PRO A 1 86 ? -1.805 15.601 7.220 1.00 85.69 86 PRO A N 1
ATOM 643 C CA . PRO A 1 86 ? -0.380 15.617 6.898 1.00 85.69 86 PRO A CA 1
ATOM 644 C C . PRO A 1 86 ? 0.023 14.408 6.043 1.00 85.69 86 PRO A C 1
ATOM 646 O O . PRO A 1 86 ? -0.646 13.374 6.042 1.00 85.69 86 PRO A O 1
ATOM 649 N N . VAL A 1 87 ? 1.163 14.525 5.363 1.00 90.12 87 VAL A N 1
ATOM 650 C CA . VAL A 1 87 ? 1.795 13.402 4.661 1.00 90.12 87 VAL A CA 1
ATOM 651 C C . VAL A 1 87 ? 2.337 12.430 5.704 1.00 90.12 87 VAL A C 1
ATOM 653 O O . VAL A 1 87 ? 3.046 12.839 6.616 1.00 90.12 87 VAL A O 1
ATOM 656 N N . PHE A 1 88 ? 2.018 11.149 5.571 1.00 93.06 88 PHE A N 1
ATOM 657 C CA . PHE A 1 88 ? 2.589 10.066 6.368 1.00 93.06 88 PHE A CA 1
ATOM 658 C C . PHE A 1 88 ? 3.587 9.255 5.545 1.00 93.06 88 PHE A C 1
ATOM 660 O O . PHE A 1 88 ? 3.312 8.918 4.393 1.00 93.06 88 PHE A O 1
ATOM 667 N N . VAL A 1 89 ? 4.713 8.890 6.150 1.00 94.25 89 VAL A N 1
ATOM 668 C CA . VAL A 1 89 ? 5.706 7.996 5.540 1.00 94.25 89 VAL A CA 1
ATOM 669 C C . VAL A 1 89 ? 5.988 6.813 6.466 1.00 94.25 89 VAL A C 1
ATOM 671 O O . VAL A 1 89 ? 6.022 7.018 7.685 1.00 94.25 89 VAL A O 1
ATOM 674 N N . PRO A 1 90 ? 6.183 5.591 5.934 1.00 94.31 90 PRO A N 1
ATOM 675 C CA . PRO A 1 90 ? 6.627 4.455 6.735 1.00 94.31 90 PRO A CA 1
ATOM 676 C C . PRO A 1 90 ? 7.954 4.767 7.438 1.00 94.31 90 PRO A C 1
ATOM 678 O O . PRO A 1 90 ? 8.874 5.311 6.831 1.00 94.31 90 PRO A O 1
ATOM 681 N N . TYR A 1 91 ? 8.043 4.432 8.722 1.00 93.25 91 TYR A N 1
ATOM 682 C CA . TYR A 1 91 ? 9.201 4.711 9.577 1.00 93.25 91 TYR A CA 1
ATOM 683 C C . TYR A 1 91 ? 9.733 3.454 10.269 1.00 93.25 91 TYR A C 1
ATOM 685 O O . TYR A 1 91 ? 10.942 3.284 10.402 1.00 93.25 91 TYR A O 1
ATOM 693 N N . HIS A 1 92 ? 8.839 2.567 10.705 1.00 94.06 92 HIS A N 1
ATOM 694 C CA . HIS A 1 92 ? 9.201 1.334 11.398 1.00 94.06 92 HIS A CA 1
ATOM 695 C C . HIS A 1 92 ? 8.397 0.155 10.854 1.00 94.06 92 HIS A C 1
ATOM 697 O O . HIS A 1 92 ? 7.246 0.325 10.461 1.00 94.06 92 HIS A O 1
ATOM 703 N N . LEU A 1 93 ? 9.008 -1.026 10.864 1.00 94.94 93 LEU A N 1
ATOM 704 C CA . LEU A 1 93 ? 8.388 -2.309 10.559 1.00 94.94 93 LEU A CA 1
ATOM 705 C C . LEU A 1 93 ? 8.720 -3.251 11.714 1.00 94.94 93 LEU A C 1
ATOM 707 O O . LEU A 1 93 ? 9.899 -3.534 11.931 1.00 94.94 93 LEU A O 1
ATOM 711 N N . GLY A 1 94 ? 7.704 -3.727 12.434 1.00 93.69 94 GLY A N 1
ATOM 712 C CA . GLY A 1 94 ? 7.922 -4.671 13.529 1.00 93.69 94 GLY A CA 1
ATOM 713 C C . GLY A 1 94 ? 8.312 -6.056 13.020 1.00 93.69 94 GLY A C 1
ATOM 714 O O . GLY A 1 94 ? 9.263 -6.657 13.522 1.00 93.69 94 GLY A O 1
ATOM 715 N N . ARG A 1 95 ? 7.626 -6.563 11.984 1.00 93.62 95 ARG A N 1
ATOM 716 C CA . ARG A 1 95 ? 7.907 -7.899 11.442 1.00 93.62 95 ARG A CA 1
ATOM 717 C C . ARG A 1 95 ? 7.667 -8.009 9.940 1.00 93.62 95 ARG A C 1
ATOM 719 O O . ARG A 1 95 ? 6.594 -7.696 9.442 1.00 93.62 95 ARG A O 1
ATOM 726 N N . LEU A 1 96 ? 8.650 -8.570 9.240 1.00 93.94 96 LEU A N 1
ATOM 727 C CA . LEU A 1 96 ? 8.512 -9.071 7.873 1.00 93.94 96 LEU A CA 1
ATOM 728 C C . LEU A 1 96 ? 8.404 -10.597 7.912 1.00 93.94 96 LEU A C 1
ATOM 730 O O . LEU A 1 96 ? 9.203 -11.266 8.562 1.00 93.94 96 LEU A O 1
ATOM 734 N N . SER A 1 97 ? 7.429 -11.168 7.218 1.00 94.56 97 SER A N 1
ATOM 735 C CA . SER A 1 97 ? 7.343 -12.610 6.979 1.00 94.56 97 SER A CA 1
ATOM 736 C C . SER A 1 97 ? 7.255 -12.859 5.486 1.00 94.56 97 SER A C 1
ATOM 738 O O . SER A 1 97 ? 6.343 -12.358 4.839 1.00 94.56 97 SER A O 1
ATOM 740 N N . VAL A 1 98 ? 8.198 -13.624 4.946 1.00 94.38 98 VAL A N 1
ATOM 741 C CA . VAL A 1 98 ? 8.213 -14.034 3.539 1.00 94.38 98 VAL A CA 1
ATOM 742 C C . VAL A 1 98 ? 7.967 -15.536 3.514 1.00 94.38 98 VAL A C 1
ATOM 744 O O . VAL A 1 98 ? 8.840 -16.304 3.898 1.00 94.38 98 VAL A O 1
ATOM 747 N N . VAL A 1 99 ? 6.767 -15.949 3.107 1.00 94.25 99 VAL A N 1
ATOM 748 C CA . VAL A 1 99 ? 6.440 -17.368 2.884 1.00 94.25 99 VAL A CA 1
ATOM 749 C C . VAL A 1 99 ? 7.091 -17.819 1.582 1.00 94.25 99 VAL A C 1
ATOM 751 O O . VAL A 1 99 ? 7.743 -18.856 1.520 1.00 94.25 99 VAL A O 1
ATOM 754 N N . ARG A 1 100 ? 6.941 -16.998 0.538 1.00 93.19 100 ARG A N 1
ATOM 755 C CA . ARG A 1 100 ? 7.649 -17.121 -0.736 1.00 93.19 100 ARG A CA 1
ATOM 756 C C . ARG A 1 100 ? 7.604 -15.796 -1.488 1.00 93.19 100 ARG A C 1
ATOM 758 O O . ARG A 1 100 ? 6.688 -14.998 -1.305 1.00 93.19 100 ARG A O 1
ATOM 765 N N . ALA A 1 101 ? 8.565 -15.589 -2.378 1.00 92.06 101 ALA A N 1
ATOM 766 C CA . ALA A 1 101 ? 8.499 -14.496 -3.338 1.00 92.06 101 ALA A CA 1
ATOM 767 C C . ALA A 1 101 ? 7.336 -14.699 -4.335 1.00 92.06 101 ALA A C 1
ATOM 769 O O . ALA A 1 101 ? 7.133 -15.833 -4.795 1.00 92.06 101 ALA A O 1
ATOM 770 N N . PRO A 1 102 ? 6.600 -13.629 -4.698 1.00 91.75 102 PRO A N 1
ATOM 771 C CA . PRO A 1 102 ? 5.702 -13.650 -5.849 1.00 91.75 102 PRO A CA 1
ATOM 772 C C . PRO A 1 102 ? 6.476 -13.926 -7.141 1.00 91.75 102 PRO A C 1
ATOM 77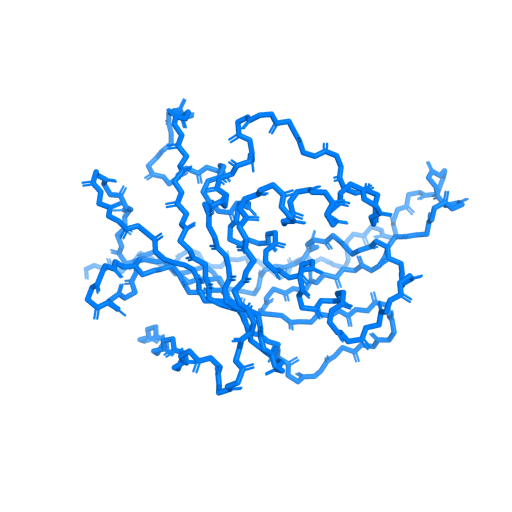4 O O . PRO A 1 102 ? 7.586 -13.421 -7.323 1.00 91.75 102 PRO A O 1
ATOM 777 N N . ARG A 1 103 ? 5.895 -14.734 -8.025 1.00 86.94 103 ARG A N 1
ATOM 778 C CA . ARG A 1 103 ? 6.431 -15.049 -9.356 1.00 86.94 103 ARG A CA 1
ATOM 779 C C . ARG A 1 103 ? 5.636 -14.272 -10.412 1.00 86.94 103 ARG A C 1
ATOM 781 O O . ARG A 1 103 ? 5.242 -13.134 -10.176 1.00 86.94 103 ARG A O 1
ATOM 788 N N . ASP A 1 104 ? 5.382 -14.888 -11.562 1.00 85.06 104 ASP A N 1
ATOM 789 C CA . ASP A 1 104 ? 4.467 -14.377 -12.586 1.00 85.06 104 ASP A CA 1
ATOM 790 C C . ASP A 1 104 ? 3.013 -14.749 -12.238 1.00 85.06 104 ASP A C 1
ATOM 792 O O . ASP A 1 104 ? 2.393 -15.611 -12.856 1.00 85.06 104 ASP A O 1
ATOM 796 N N . GLU A 1 105 ? 2.508 -14.182 -11.142 1.00 90.88 105 GLU A N 1
ATOM 797 C CA . GLU A 1 105 ? 1.178 -14.472 -10.597 1.00 90.88 105 GLU A CA 1
ATOM 798 C C . GLU A 1 105 ? 0.435 -13.187 -10.211 1.00 90.88 105 GLU A C 1
ATOM 800 O O . GLU A 1 105 ? 1.037 -12.130 -9.998 1.00 90.88 105 GLU A O 1
ATOM 805 N N . ALA A 1 106 ? -0.896 -13.260 -10.120 1.00 94.12 106 ALA A N 1
ATOM 806 C CA . ALA A 1 106 ? -1.700 -12.128 -9.679 1.00 94.12 106 ALA A CA 1
ATOM 807 C C . ALA A 1 106 ? -1.467 -11.858 -8.186 1.00 94.12 106 ALA A C 1
ATOM 809 O O . ALA A 1 106 ? -1.771 -12.702 -7.347 1.00 94.12 106 ALA A O 1
ATOM 810 N N . VAL A 1 107 ? -0.972 -10.660 -7.859 1.00 97.62 107 VAL A N 1
ATOM 811 C CA . VAL A 1 107 ? -0.724 -10.252 -6.472 1.00 97.62 107 VAL A CA 1
ATOM 812 C C . VAL A 1 107 ? -1.788 -9.278 -5.997 1.00 97.62 107 VAL A C 1
ATOM 814 O O . VAL A 1 107 ? -2.002 -8.211 -6.583 1.00 97.62 107 VAL A O 1
ATOM 817 N N . TYR A 1 108 ? -2.409 -9.616 -4.876 1.00 97.69 108 TYR A N 1
ATOM 818 C CA . TYR A 1 108 ? -3.287 -8.724 -4.136 1.00 97.69 108 TYR A CA 1
ATOM 819 C C . TYR A 1 108 ? -2.587 -8.254 -2.868 1.00 97.69 108 TYR A C 1
ATOM 821 O O . TYR A 1 108 ? -1.753 -8.959 -2.312 1.00 97.69 108 TYR A O 1
ATOM 829 N N . CYS A 1 109 ? -2.912 -7.054 -2.401 1.00 98.00 109 CYS A N 1
ATOM 830 C CA . CYS A 1 109 ? -2.444 -6.564 -1.112 1.00 98.00 109 CYS A CA 1
ATOM 831 C C . CYS A 1 109 ? -3.624 -6.084 -0.272 1.00 98.00 109 CYS A C 1
ATOM 833 O O . CYS A 1 109 ? -4.476 -5.336 -0.758 1.00 98.00 109 CYS A O 1
ATOM 835 N N . HIS A 1 110 ? -3.659 -6.526 0.980 1.00 97.44 110 HIS A N 1
ATOM 836 C CA . HIS A 1 110 ? -4.618 -6.125 1.998 1.00 97.44 110 HIS A CA 1
ATOM 837 C C . HIS A 1 110 ? -3.897 -5.229 3.001 1.00 97.44 110 HIS A C 1
ATOM 839 O O . HIS A 1 110 ? -2.995 -5.697 3.690 1.00 97.44 110 HIS A O 1
ATOM 845 N N . CYS A 1 111 ? -4.285 -3.960 3.081 1.00 97.19 111 CYS A N 1
ATOM 846 C CA . CYS A 1 111 ? -3.798 -3.014 4.077 1.00 97.19 111 CYS A CA 1
ATOM 847 C C . CYS A 1 111 ? -4.879 -2.787 5.132 1.00 97.19 111 CYS A C 1
ATOM 849 O O . CYS A 1 111 ? -6.040 -2.566 4.783 1.00 97.19 111 CYS A O 1
ATOM 851 N N . VAL A 1 112 ? -4.506 -2.841 6.407 1.00 95.31 112 VAL A N 1
ATOM 852 C CA . VAL A 1 112 ? -5.444 -2.813 7.534 1.00 95.31 112 VAL A CA 1
ATOM 853 C C . VAL A 1 112 ? -4.928 -1.855 8.590 1.00 95.31 112 VAL A C 1
ATOM 855 O O . VAL A 1 112 ? -3.748 -1.907 8.932 1.00 95.31 112 VAL A O 1
ATOM 858 N N . VAL A 1 113 ? -5.797 -0.998 9.124 1.00 93.81 113 VAL A N 1
ATOM 859 C CA . VAL A 1 113 ? -5.453 -0.153 10.273 1.00 93.81 113 VAL A CA 1
ATOM 860 C C . VAL A 1 113 ? -5.297 -1.029 11.511 1.00 93.81 113 VAL A C 1
ATOM 862 O O . VAL A 1 113 ? -6.191 -1.803 11.858 1.00 93.81 113 VAL A O 1
ATOM 865 N N . ARG A 1 114 ? -4.186 -0.860 12.225 1.00 92.19 114 ARG A N 1
ATOM 866 C CA . ARG A 1 114 ? -4.037 -1.390 13.579 1.00 92.19 114 ARG A CA 1
ATOM 867 C C . ARG A 1 114 ? -4.497 -0.345 14.592 1.00 92.19 114 ARG A C 1
ATOM 869 O O . ARG A 1 114 ? -4.098 0.816 14.478 1.00 92.19 114 ARG A O 1
ATOM 876 N N . PRO A 1 115 ? -5.273 -0.737 15.616 1.00 87.62 115 PRO A N 1
ATOM 877 C CA . PRO A 1 115 ? -5.535 0.133 16.750 1.00 87.62 115 PRO A CA 1
ATOM 878 C C . PRO A 1 115 ? -4.227 0.572 17.411 1.00 87.62 115 PRO A C 1
ATOM 880 O O . PRO A 1 115 ? -3.307 -0.227 17.587 1.00 87.62 115 PRO A O 1
ATOM 883 N N . GLY A 1 116 ? -4.172 1.837 17.810 1.00 81.25 116 GLY A N 1
ATOM 884 C CA . GLY A 1 116 ? -2.962 2.460 18.336 1.00 81.25 116 GLY A CA 1
ATOM 885 C C . GLY A 1 116 ? -2.448 3.567 17.419 1.00 81.25 116 GLY A C 1
ATOM 886 O O . GLY A 1 116 ? -2.954 3.786 16.322 1.00 81.25 116 GLY A O 1
ATOM 887 N N . GLY A 1 117 ? -1.464 4.317 17.904 1.00 80.75 117 GLY A N 1
ATOM 888 C CA . GLY A 1 117 ? -0.977 5.523 17.237 1.00 80.75 117 GLY A CA 1
ATOM 889 C C . GLY A 1 117 ? -1.542 6.815 17.831 1.00 80.75 117 GLY A C 1
ATOM 890 O O . GLY A 1 117 ? -2.060 6.851 18.945 1.00 80.75 117 GLY A O 1
ATOM 891 N N . SER A 1 118 ? -1.360 7.911 17.104 1.00 86.06 118 SER A N 1
ATOM 892 C CA . SER A 1 118 ? -1.674 9.276 17.525 1.00 86.06 118 SER A CA 1
ATOM 893 C C . SER A 1 118 ? -1.983 10.145 16.302 1.00 86.06 118 SER A C 1
ATOM 895 O O . SER A 1 118 ? -1.923 9.688 15.166 1.00 86.06 118 SER A O 1
ATOM 897 N N . GLN A 1 119 ? -2.212 11.447 16.487 1.00 84.06 119 GLN A N 1
ATOM 898 C CA . GLN A 1 119 ? -2.313 12.370 15.346 1.00 84.06 119 GLN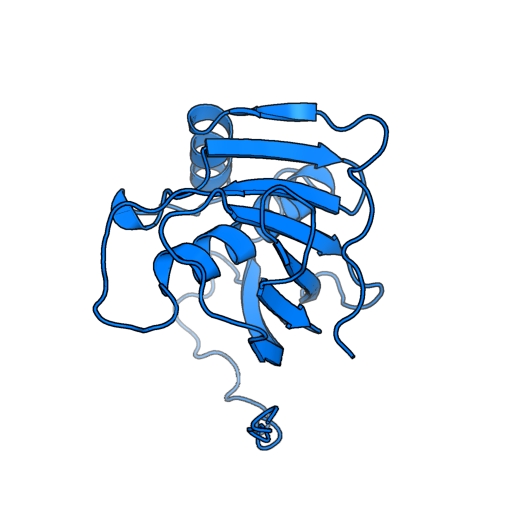 A CA 1
ATOM 899 C C . GLN A 1 119 ? -1.047 12.399 14.465 1.00 84.06 119 GLN A C 1
ATOM 901 O O . GLN A 1 119 ? -1.107 12.798 13.304 1.00 84.06 119 GLN A O 1
ATOM 906 N N . ARG A 1 120 ? 0.104 11.991 15.014 1.00 89.31 120 ARG A N 1
ATOM 907 C CA . ARG A 1 120 ? 1.408 11.994 14.338 1.00 89.31 120 ARG A CA 1
ATOM 908 C C . ARG A 1 120 ? 1.882 10.613 13.911 1.00 89.31 120 ARG A C 1
ATOM 910 O O . ARG A 1 120 ? 2.887 10.531 13.212 1.00 89.31 120 ARG A O 1
ATOM 917 N N . THR A 1 121 ? 1.194 9.553 14.320 1.00 92.88 121 THR A N 1
ATOM 918 C CA . THR A 1 121 ? 1.613 8.171 14.079 1.00 92.88 121 THR A CA 1
ATOM 919 C C . THR A 1 121 ? 0.418 7.303 13.728 1.00 92.88 121 THR A C 1
ATOM 921 O O . THR A 1 121 ? -0.600 7.339 14.408 1.00 92.88 121 THR A O 1
ATOM 924 N N . ARG A 1 122 ? 0.542 6.496 12.680 1.00 94.00 122 ARG A N 1
ATOM 925 C CA . ARG A 1 122 ? -0.488 5.540 12.259 1.00 94.00 122 ARG A CA 1
ATOM 926 C C . ARG A 1 122 ? 0.135 4.165 12.119 1.00 94.00 122 ARG A C 1
ATOM 928 O O . ARG A 1 122 ? 1.308 4.072 11.761 1.00 94.00 122 ARG A O 1
ATOM 935 N N . MET A 1 123 ? -0.632 3.126 12.418 1.00 95.75 123 MET A N 1
ATOM 936 C CA . MET A 1 123 ? -0.141 1.753 12.418 1.00 95.75 123 MET A CA 1
ATOM 937 C C . MET A 1 123 ? -0.940 0.895 11.446 1.00 95.75 123 MET A C 1
ATOM 939 O O . MET A 1 123 ? -2.165 1.008 11.390 1.00 95.75 123 MET A O 1
ATOM 943 N N . TYR A 1 124 ? -0.248 0.033 10.707 1.00 96.56 124 TYR A N 1
ATOM 944 C CA . TYR A 1 124 ? -0.848 -0.808 9.679 1.00 96.56 124 TYR A CA 1
ATOM 945 C C . TYR A 1 124 ? -0.235 -2.204 9.649 1.00 96.56 124 TYR A C 1
ATOM 947 O O . TYR A 1 124 ? 0.928 -2.387 10.007 1.00 96.56 124 TYR A O 1
ATOM 955 N N . ASP A 1 125 ? -1.014 -3.153 9.142 1.00 97.00 125 ASP A N 1
ATOM 956 C CA . ASP A 1 125 ? -0.507 -4.415 8.606 1.00 97.00 125 ASP A CA 1
ATOM 957 C C . ASP A 1 125 ? -0.760 -4.478 7.101 1.00 97.00 125 ASP A C 1
ATOM 959 O O . ASP A 1 125 ? -1.754 -3.937 6.602 1.00 97.00 125 ASP A O 1
ATOM 963 N N . PHE A 1 126 ? 0.127 -5.168 6.388 1.00 97.75 126 PHE A N 1
ATOM 964 C CA . PHE A 1 126 ? 0.009 -5.437 4.961 1.00 97.75 126 PHE A CA 1
ATOM 965 C C . PHE A 1 126 ? 0.170 -6.925 4.694 1.00 97.75 126 PHE A C 1
ATOM 967 O O . PHE A 1 126 ? 1.168 -7.522 5.092 1.00 97.75 126 PHE A O 1
ATOM 974 N N . PHE A 1 127 ? -0.770 -7.506 3.957 1.00 97.88 127 PHE A N 1
ATOM 975 C CA . PHE A 1 127 ? -0.730 -8.904 3.540 1.00 97.88 127 PHE A CA 1
ATOM 976 C C . PHE A 1 127 ? -0.761 -8.967 2.020 1.00 97.88 127 PHE A C 1
ATOM 978 O O . PHE A 1 127 ? -1.750 -8.576 1.401 1.00 97.88 127 PHE A O 1
ATOM 985 N N . PHE A 1 128 ? 0.325 -9.438 1.423 1.00 97.69 128 PHE A N 1
ATOM 986 C CA . PHE A 1 128 ? 0.422 -9.721 -0.000 1.00 97.69 128 PHE A CA 1
ATOM 987 C C . PHE A 1 128 ? -0.001 -11.165 -0.227 1.00 97.69 128 PHE A C 1
ATOM 989 O O . PHE A 1 128 ? 0.578 -12.068 0.379 1.00 97.69 128 PHE A O 1
ATOM 996 N N . THR A 1 129 ? -0.988 -11.383 -1.085 1.00 97.19 129 THR A N 1
ATOM 997 C CA . THR A 1 129 ? -1.560 -12.700 -1.361 1.00 97.19 129 THR A CA 1
ATOM 998 C C . THR A 1 129 ? -1.550 -13.004 -2.848 1.00 97.19 129 THR A C 1
ATOM 1000 O O . THR A 1 129 ? -1.489 -12.090 -3.675 1.00 97.19 129 THR A O 1
ATOM 1003 N N . ASP A 1 130 ? -1.674 -14.282 -3.180 1.00 95.62 130 ASP A N 1
ATOM 1004 C CA . ASP A 1 130 ? -2.056 -14.700 -4.526 1.00 95.62 130 ASP A CA 1
ATOM 1005 C C . ASP A 1 130 ? -3.576 -14.552 -4.764 1.00 95.62 130 ASP A C 1
ATOM 1007 O O . ASP A 1 130 ? -4.304 -13.928 -3.979 1.00 95.62 130 ASP A O 1
ATOM 1011 N N . GLU A 1 131 ? -4.056 -15.104 -5.880 1.00 93.38 131 GLU A N 1
ATOM 1012 C CA . GLU A 1 131 ? -5.465 -15.091 -6.285 1.00 93.38 131 GLU A CA 1
ATOM 1013 C C . GLU A 1 131 ? -6.389 -15.967 -5.432 1.00 93.38 131 GLU A C 1
ATOM 1015 O O . GLU A 1 131 ? -7.593 -15.702 -5.384 1.00 93.38 131 GLU A O 1
ATOM 1020 N N . HIS A 1 132 ? -5.841 -16.963 -4.734 1.00 92.56 132 HIS A N 1
ATOM 1021 C CA . HIS A 1 132 ? -6.585 -17.826 -3.817 1.00 92.56 132 HIS A CA 1
ATOM 1022 C C . HIS A 1 132 ? -6.685 -17.217 -2.412 1.00 92.56 132 HIS A C 1
ATOM 1024 O O . HIS A 1 132 ? -7.494 -17.666 -1.600 1.00 92.56 132 HIS A O 1
ATOM 1030 N N . GLY A 1 133 ? -5.920 -16.153 -2.147 1.00 92.50 133 GLY A N 1
ATOM 1031 C CA . GLY A 1 133 ? -5.856 -15.487 -0.849 1.00 92.50 133 GLY A CA 1
ATOM 1032 C C . GLY A 1 133 ? -4.774 -16.054 0.068 1.00 92.50 133 GLY A C 1
ATOM 1033 O O . GLY A 1 133 ? -4.712 -15.659 1.235 1.00 92.50 133 GLY A O 1
ATOM 1034 N N . ASP A 1 134 ? -3.905 -16.931 -0.442 1.00 94.25 134 ASP A N 1
ATOM 1035 C CA . ASP A 1 134 ? -2.783 -17.460 0.322 1.00 94.25 134 ASP A CA 1
ATOM 1036 C C . ASP A 1 134 ? -1.710 -16.381 0.486 1.00 94.25 134 ASP A C 1
ATOM 1038 O O . ASP A 1 134 ? -1.328 -15.694 -0.466 1.00 94.25 134 ASP A O 1
ATOM 1042 N N . VAL A 1 135 ? -1.217 -16.203 1.715 1.00 96.50 135 VAL A N 1
ATOM 1043 C CA . VAL A 1 135 ? -0.247 -15.146 2.025 1.00 96.50 135 VAL A CA 1
ATOM 1044 C C . VAL A 1 135 ? 1.134 -15.503 1.483 1.00 96.50 135 VAL A C 1
ATOM 1046 O O . VAL A 1 135 ? 1.723 -16.520 1.844 1.00 96.50 135 VAL A O 1
ATOM 1049 N N . LEU A 1 136 ? 1.680 -14.601 0.672 1.00 96.25 136 LEU A N 1
ATOM 1050 C CA . LEU A 1 136 ? 3.032 -14.659 0.120 1.00 96.25 136 LEU A CA 1
ATOM 1051 C C . LEU A 1 136 ? 4.017 -13.926 1.030 1.00 96.25 136 LEU A C 1
ATOM 1053 O O . LEU A 1 136 ? 5.077 -14.447 1.381 1.00 96.25 136 LEU A O 1
ATOM 1057 N N . VAL A 1 137 ? 3.642 -12.707 1.424 1.00 96.75 137 VAL A N 1
ATOM 1058 C CA . VAL A 1 137 ? 4.448 -11.802 2.245 1.00 96.75 137 VAL A CA 1
ATOM 1059 C C . VAL A 1 137 ? 3.535 -11.044 3.206 1.00 96.75 137 VAL A C 1
ATOM 1061 O O . VAL A 1 137 ? 2.465 -10.591 2.808 1.00 96.75 137 VAL A O 1
ATOM 1064 N N . ALA A 1 138 ? 3.962 -10.859 4.452 1.00 97.25 138 ALA A N 1
ATOM 1065 C CA . ALA A 1 138 ? 3.286 -9.996 5.416 1.00 97.25 138 ALA A CA 1
ATOM 1066 C C . ALA A 1 138 ? 4.253 -8.985 6.037 1.00 97.25 138 ALA A C 1
ATOM 1068 O O . ALA A 1 138 ? 5.377 -9.334 6.405 1.00 97.25 138 ALA A O 1
ATOM 1069 N N . LEU A 1 139 ? 3.800 -7.738 6.143 1.00 96.81 139 LEU A N 1
ATOM 1070 C CA . LEU A 1 139 ? 4.465 -6.650 6.850 1.00 96.81 139 LEU A CA 1
ATOM 1071 C C . LEU A 1 139 ? 3.558 -6.299 8.018 1.00 96.81 139 LEU A C 1
ATOM 1073 O O . LEU A 1 139 ? 2.505 -5.694 7.825 1.00 96.81 139 LEU A O 1
ATOM 1077 N N . GLU A 1 140 ? 3.953 -6.718 9.206 1.00 95.06 140 GLU A N 1
ATOM 1078 C CA . GLU A 1 140 ? 3.170 -6.546 10.418 1.00 95.06 140 GLU A CA 1
ATOM 1079 C C . GLU A 1 140 ? 3.775 -5.427 11.273 1.00 95.06 140 GLU A C 1
ATOM 1081 O O . GLU A 1 140 ? 4.998 -5.245 11.321 1.00 95.06 140 GLU A O 1
ATOM 1086 N N . GLU A 1 141 ? 2.910 -4.679 11.957 1.00 94.69 141 GLU A N 1
ATOM 1087 C CA . GLU A 1 141 ? 3.295 -3.591 12.866 1.00 94.69 141 GLU A CA 1
ATOM 1088 C C . GLU A 1 141 ? 4.089 -2.476 12.167 1.00 94.69 141 GLU A C 1
ATOM 1090 O O . GLU A 1 141 ? 5.067 -1.937 12.695 1.00 94.69 141 GLU A O 1
ATOM 1095 N N . VAL A 1 142 ? 3.659 -2.107 10.959 1.00 96.44 142 VAL A N 1
ATOM 1096 C CA . VAL A 1 142 ? 4.219 -0.954 10.253 1.00 96.44 142 VAL A CA 1
ATOM 1097 C C . VAL A 1 142 ? 3.743 0.323 10.925 1.00 96.44 142 VAL A C 1
ATOM 1099 O O . VAL A 1 142 ? 2.543 0.542 11.070 1.00 96.44 142 VAL A O 1
ATOM 1102 N N . VAL A 1 143 ? 4.676 1.197 11.290 1.00 96.19 143 VAL A N 1
ATOM 1103 C CA . VAL A 1 143 ? 4.386 2.531 11.821 1.00 96.19 143 VAL A CA 1
ATOM 1104 C C . VAL A 1 143 ? 4.736 3.566 10.768 1.00 96.19 143 VAL A C 1
ATOM 1106 O O . VAL A 1 143 ? 5.884 3.641 10.326 1.00 96.19 143 VAL A O 1
ATOM 1109 N N . SER A 1 144 ? 3.767 4.409 10.431 1.00 95.12 144 SER A N 1
ATOM 1110 C CA . SER A 1 144 ? 3.977 5.601 9.620 1.00 95.12 144 SER A CA 1
ATOM 1111 C C . SER A 1 144 ? 3.933 6.849 10.489 1.00 95.12 144 SER A C 1
ATOM 1113 O O . SER A 1 144 ? 3.052 6.995 11.339 1.00 95.12 144 SER A O 1
ATOM 1115 N N . VAL A 1 145 ? 4.860 7.773 10.255 1.00 94.75 145 VAL A N 1
ATOM 1116 C CA . VAL A 1 145 ? 4.936 9.059 10.959 1.00 94.75 145 VAL A CA 1
ATOM 1117 C C . VAL A 1 145 ? 4.512 10.182 10.030 1.00 94.75 145 VAL A C 1
ATOM 1119 O O . VAL A 1 145 ? 4.804 10.152 8.834 1.00 94.75 145 VAL A O 1
ATOM 1122 N N . ALA A 1 146 ? 3.817 11.174 10.571 1.00 92.44 146 ALA A N 1
ATOM 1123 C CA . ALA A 1 146 ? 3.503 12.376 9.821 1.00 92.44 146 ALA A CA 1
ATOM 1124 C C . ALA A 1 146 ? 4.768 13.225 9.614 1.00 92.44 146 ALA A C 1
ATOM 1126 O O . ALA A 1 146 ? 5.608 13.339 10.513 1.00 92.44 146 ALA A O 1
ATOM 1127 N N . ILE A 1 147 ? 4.873 13.857 8.449 1.00 87.81 147 ILE A N 1
ATOM 1128 C CA . ILE A 1 147 ? 5.893 14.846 8.109 1.00 87.81 147 ILE A CA 1
ATOM 1129 C C . ILE A 1 147 ? 5.214 16.192 7.863 1.00 87.81 147 ILE A C 1
ATOM 1131 O O . ILE A 1 147 ? 4.184 16.281 7.192 1.00 87.81 147 ILE A O 1
ATOM 1135 N N . ASP A 1 148 ? 5.773 17.253 8.439 1.00 74.12 148 ASP A N 1
ATOM 1136 C CA . ASP A 1 148 ? 5.238 18.599 8.255 1.00 74.12 148 ASP A CA 1
ATOM 1137 C C . ASP A 1 148 ? 5.855 19.229 7.010 1.00 74.12 148 ASP A C 1
ATOM 1139 O O . ASP A 1 148 ? 7.076 19.336 6.896 1.00 74.12 148 ASP A O 1
ATOM 1143 N N . ALA A 1 149 ? 5.017 19.734 6.102 1.00 56.28 149 ALA A N 1
ATOM 1144 C CA . ALA A 1 149 ? 5.467 20.397 4.874 1.00 56.28 149 ALA A C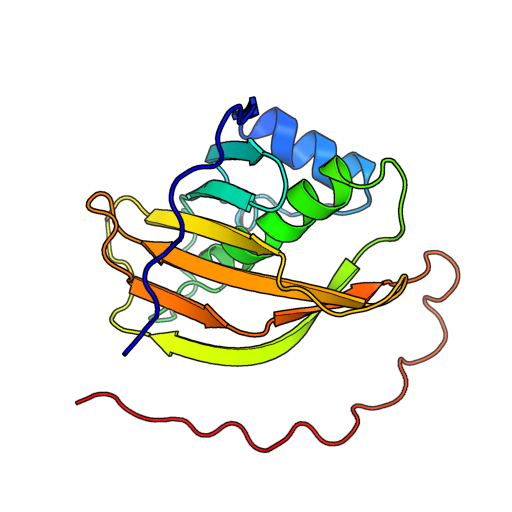A 1
ATOM 1145 C C . ALA A 1 149 ? 6.333 21.659 5.121 1.00 56.28 149 ALA A C 1
ATOM 1147 O O . ALA A 1 149 ? 6.991 22.142 4.206 1.00 56.28 149 ALA A O 1
ATOM 1148 N N . LYS A 1 150 ? 6.371 22.188 6.356 1.00 47.19 150 LYS A N 1
ATOM 1149 C CA . LYS A 1 150 ? 7.236 23.311 6.779 1.00 47.19 150 LYS A CA 1
ATOM 1150 C C . LYS A 1 150 ? 8.547 22.890 7.465 1.00 47.19 150 LYS A C 1
ATOM 1152 O O . LYS A 1 150 ? 9.325 23.761 7.842 1.00 47.19 150 LYS A O 1
ATOM 1157 N N . GLY A 1 151 ? 8.794 21.592 7.645 1.00 43.84 151 GLY A N 1
ATOM 1158 C CA . GLY A 1 151 ? 9.866 21.060 8.495 1.00 43.84 151 GLY A CA 1
ATOM 1159 C C . GLY A 1 151 ? 11.029 20.383 7.769 1.00 43.84 151 GLY A C 1
ATOM 1160 O O . GLY A 1 151 ? 11.830 19.734 8.432 1.00 43.84 151 GLY A O 1
ATOM 1161 N N . ALA A 1 152 ? 11.172 20.528 6.448 1.00 44.78 152 ALA A N 1
ATOM 1162 C CA . ALA A 1 152 ? 12.231 19.869 5.663 1.00 44.78 152 ALA A CA 1
ATOM 1163 C C . ALA A 1 152 ? 13.680 20.337 5.976 1.00 44.78 152 ALA A C 1
ATOM 1165 O O . ALA A 1 152 ? 14.591 20.072 5.198 1.00 44.78 152 ALA A O 1
ATOM 1166 N N . GLY A 1 153 ? 13.903 21.046 7.090 1.00 40.59 153 GLY A N 1
ATOM 1167 C CA . GLY A 1 153 ? 15.204 21.575 7.512 1.00 40.59 153 GLY A CA 1
ATOM 1168 C C . GLY A 1 153 ? 15.699 21.104 8.883 1.00 40.59 153 GLY A C 1
ATOM 1169 O O . GLY A 1 153 ? 16.834 21.416 9.230 1.00 40.59 153 GLY A O 1
ATOM 1170 N N . ALA A 1 154 ? 14.904 20.365 9.665 1.00 41.19 154 ALA A N 1
ATOM 1171 C CA . ALA A 1 154 ? 15.375 19.777 10.919 1.00 41.19 154 ALA A CA 1
ATOM 1172 C C . ALA A 1 154 ? 15.488 18.256 10.750 1.00 41.19 154 ALA A C 1
ATOM 1174 O O . ALA A 1 154 ? 14.507 17.634 10.335 1.00 41.19 154 ALA A O 1
ATOM 1175 N N . PRO A 1 155 ? 16.651 17.641 11.040 1.00 40.91 155 PRO A N 1
ATOM 1176 C CA . PRO A 1 155 ? 16.759 16.192 11.027 1.00 40.91 155 PRO A CA 1
ATOM 1177 C C . PRO A 1 155 ? 15.705 15.620 11.975 1.00 40.91 155 PRO A C 1
ATOM 1179 O O . PRO A 1 155 ? 15.517 16.128 13.085 1.00 40.91 155 PRO A O 1
ATOM 1182 N N . ALA A 1 156 ? 15.007 14.575 11.524 1.00 49.12 156 ALA A N 1
ATOM 1183 C CA . ALA A 1 156 ? 14.178 13.772 12.408 1.00 49.12 156 ALA A CA 1
ATOM 1184 C C . ALA A 1 156 ? 15.005 13.422 13.660 1.00 49.12 156 ALA A C 1
ATOM 1186 O O . ALA A 1 156 ? 16.213 13.185 13.520 1.00 49.12 156 ALA A O 1
ATOM 1187 N N . PRO A 1 157 ? 14.412 13.408 14.871 1.00 47.16 157 PRO A N 1
ATOM 1188 C CA . PRO A 1 157 ? 15.105 12.861 16.027 1.00 47.16 157 PRO A CA 1
ATOM 1189 C C . PRO A 1 157 ? 15.685 11.508 15.614 1.00 47.16 157 PRO A C 1
ATOM 1191 O O . PRO A 1 157 ? 14.974 10.683 15.035 1.00 47.16 157 PRO A O 1
ATOM 1194 N N . GLY A 1 158 ? 16.998 11.349 15.814 1.00 41.34 158 GLY A N 1
ATOM 1195 C CA . GLY A 1 158 ? 17.700 10.126 15.445 1.00 41.34 158 GLY A CA 1
ATOM 1196 C C . GLY A 1 158 ? 16.944 8.925 16.008 1.00 41.34 158 GLY A C 1
ATOM 1197 O O . GLY A 1 158 ? 16.342 9.052 17.081 1.00 41.34 158 GLY A O 1
ATOM 1198 N N . PRO A 1 159 ? 16.916 7.794 15.285 1.00 47.75 159 PRO A N 1
ATOM 1199 C CA . PRO A 1 159 ? 16.106 6.662 15.687 1.00 47.75 159 PRO A CA 1
ATOM 1200 C C . PRO A 1 159 ? 16.392 6.333 17.150 1.00 47.75 159 PRO A C 1
ATOM 1202 O O . PRO A 1 159 ? 17.547 6.118 17.528 1.00 47.75 159 PRO A O 1
ATOM 1205 N N . ALA A 1 160 ? 15.342 6.283 17.978 1.00 56.16 160 ALA A N 1
ATOM 1206 C CA . ALA A 1 160 ? 15.410 5.444 19.165 1.00 56.16 160 ALA A CA 1
ATOM 1207 C C . ALA A 1 160 ? 15.867 4.080 18.651 1.00 56.16 160 ALA A C 1
ATOM 1209 O O . ALA A 1 160 ? 15.270 3.594 17.687 1.00 56.16 160 ALA A O 1
ATOM 1210 N N . ALA A 1 161 ? 16.981 3.573 19.192 1.00 42.97 161 ALA A N 1
ATOM 1211 C CA . ALA A 1 161 ? 17.676 2.404 18.672 1.00 42.97 161 ALA A CA 1
ATOM 1212 C C . ALA A 1 161 ? 16.649 1.367 18.217 1.00 42.97 161 ALA A C 1
ATOM 1214 O O . ALA A 1 161 ? 15.879 0.863 19.038 1.00 42.97 161 ALA A O 1
ATOM 1215 N N . ALA A 1 162 ? 16.578 1.140 16.900 1.00 50.53 162 ALA A N 1
ATOM 1216 C CA . ALA A 1 162 ? 15.707 0.113 16.368 1.00 50.53 162 ALA A CA 1
ATOM 1217 C C . ALA A 1 162 ? 16.094 -1.170 17.096 1.00 50.53 162 ALA A C 1
ATOM 1219 O O . ALA A 1 162 ? 17.279 -1.523 17.129 1.00 50.53 162 ALA A O 1
ATOM 1220 N N . ALA A 1 163 ? 15.122 -1.814 17.744 1.00 52.69 163 ALA A N 1
ATOM 1221 C CA . ALA A 1 163 ? 15.368 -3.127 18.306 1.00 52.69 163 ALA A CA 1
ATOM 1222 C C . ALA A 1 163 ? 15.981 -3.989 17.188 1.00 52.69 163 ALA A C 1
ATOM 1224 O O . ALA A 1 163 ? 15.532 -3.884 16.040 1.00 52.69 163 ALA A O 1
ATOM 1225 N N . PRO A 1 164 ? 17.034 -4.770 17.474 1.00 55.53 164 PRO A N 1
ATOM 1226 C CA . PRO A 1 164 ? 17.638 -5.621 16.462 1.00 55.53 164 PRO A CA 1
ATOM 1227 C C . PRO A 1 164 ? 16.541 -6.482 15.832 1.00 55.53 164 PRO A C 1
ATOM 1229 O O . PRO A 1 164 ? 15.816 -7.186 16.536 1.00 55.53 164 PRO A O 1
ATOM 1232 N N . PHE A 1 165 ? 16.381 -6.395 14.511 1.00 51.50 165 PHE A N 1
ATOM 1233 C CA . PHE A 1 165 ? 15.467 -7.288 13.815 1.00 51.50 165 PHE A CA 1
ATOM 1234 C C . PHE A 1 165 ? 16.096 -8.680 13.800 1.00 51.50 165 PHE A C 1
ATOM 1236 O O . PHE A 1 165 ? 17.288 -8.846 13.540 1.00 51.50 165 PHE A O 1
ATOM 1243 N N . THR A 1 166 ? 15.294 -9.690 14.113 1.00 61.78 166 THR A N 1
ATOM 1244 C CA . THR A 1 166 ? 15.726 -11.084 14.015 1.00 61.78 166 THR A CA 1
ATOM 1245 C C . THR A 1 166 ? 15.271 -11.614 12.666 1.00 61.78 166 THR A C 1
ATOM 1247 O O . THR A 1 166 ? 14.073 -11.637 12.386 1.00 61.78 166 THR A O 1
ATOM 1250 N N . VAL A 1 167 ? 16.216 -12.032 11.825 1.00 60.56 167 VAL A N 1
ATOM 1251 C CA . VAL A 1 167 ? 15.890 -12.808 10.626 1.00 60.56 167 VAL A CA 1
ATOM 1252 C C . VAL A 1 167 ? 15.664 -14.244 11.075 1.00 60.56 167 VAL A C 1
ATOM 1254 O O . VAL A 1 167 ? 16.581 -14.892 11.574 1.00 60.56 167 VAL A O 1
ATOM 1257 N N . VAL A 1 168 ? 14.430 -14.720 10.940 1.00 65.88 168 VAL A N 1
ATOM 1258 C CA . VAL A 1 168 ? 14.083 -16.122 11.170 1.00 65.88 168 VAL A CA 1
ATOM 1259 C C . VAL A 1 168 ? 13.869 -16.754 9.803 1.00 65.88 168 VAL A C 1
ATOM 1261 O O . VAL A 1 168 ? 12.910 -16.411 9.114 1.00 65.88 168 VAL A O 1
ATOM 1264 N N . GLU A 1 169 ? 14.769 -17.648 9.401 1.00 56.41 169 GLU A N 1
ATOM 1265 C CA . GLU A 1 169 ? 14.542 -18.490 8.228 1.00 56.41 169 GLU A CA 1
ATOM 1266 C C . GLU A 1 169 ? 13.467 -19.528 8.572 1.00 56.41 169 GLU A C 1
ATOM 1268 O O . GLU A 1 169 ? 13.571 -20.257 9.561 1.00 56.41 169 GLU A O 1
ATOM 1273 N N . LEU A 1 170 ? 12.388 -19.541 7.789 1.00 53.62 170 LEU A N 1
ATOM 1274 C CA . LEU A 1 170 ? 11.357 -20.568 7.870 1.00 53.62 170 LEU A CA 1
ATOM 1275 C C . LEU A 1 170 ? 11.782 -21.700 6.928 1.00 53.62 170 LEU A C 1
ATOM 1277 O O . LEU A 1 170 ? 11.755 -21.516 5.712 1.00 53.62 170 LEU A O 1
ATOM 1281 N N . ASN A 1 171 ? 12.230 -22.814 7.513 1.00 42.16 171 ASN A N 1
ATOM 1282 C CA . ASN A 1 171 ? 12.591 -24.050 6.806 1.00 42.16 171 ASN A CA 1
ATOM 1283 C C . ASN A 1 171 ? 11.383 -24.723 6.153 1.00 42.16 171 ASN A C 1
ATOM 1285 O O . ASN A 1 171 ? 10.317 -24.772 6.813 1.00 42.16 171 ASN A O 1
#

Secondary structure (DSSP, 8-state):
-PPPPPPPPTTPEEEEHHHHHHHHHHTT----GGG--EEEEEEETTEEEEEE------SSSS-HHHHHHHHTHHHHHHHHH-TT--EEEEEEEEEEEES----SS-EEEEEEEPS--BTTEEEEEEEEE-TT--EEEEEEEEEEEEE-TT-TTSPPPPPP-PPPPP-----

Sequence (171 aa):
AVAAPPAAPAGARRQHRREVYDTFRRLGYDYGAPLRGVRWAEVGPGAVRAFLHVDQDWGYGLSPALLDCGMQLSILLAAEEAAGGPVFVPYHLGRLSVVRAPRDEAVYCHCVVRPGGSQRTRMYDFFFTDEHGDVLVALEEVVSVAIDAKGAGAPAPGPAAAAPFTVVELN

Radius of gyration: 15.8 Å; chains: 1; bounding box: 37×47×34 Å

Foldseek 3Di:
DDDFFDDQDPPWDKDALVRLQVLCVVQPHNDDPQLSFFGMWGDDAFKIKTWGDGDDDPPDQADPSRVSNLVSVVSSNVCVVDPNAFDKDWDDFPDKDAPGRDDPFTKMKMKGWDPDDDSFKTWIKIFIAGPVRHGGMIGHGTIIGGDDPPPPPDPDDPDPPHDDDDDDDDD